Protein AF-A0A7J8IVI9-F1 (afdb_monomer_lite)

Radius of gyration: 25.34 Å; chains: 1; bounding box: 44×63×70 Å

Organism: Rousettus aegyptiacus (NCBI:txid9407)

pLDDT: mean 76.12, std 21.34, range [30.05, 95.25]

Sequence (155 aa):
MYSNLDLQTQEAYEMAVRGSIRPMNQSPMLITGIRCLHFAPPEFLLEVQCMHETQKQLRRLVHEIGLELKSTAVCSQVRRTRDGCFTLDDALLRTQWDLHSIQNAIQAAAPRVAAELEKSLSPQLGTQQLPGPGQHWPRSALKGQAAGGAVGGSR

InterPro domains:
  IPR020103 Pseudouridine synthase, catalytic domain superfamily [SSF55120] (1-107)
  IPR039048 Mitochondrial pseudouridylate synthase Trub2 [PTHR13195] (1-139)

Foldseek 3Di:
DQQPDDCPDPVVVVCVVLVNRDRDDPDDKDWPDKDWPDDDPPDTDIDTDIDPDDPVVVQVVQQVVQVVVVHGGGDPDDDDQDDQLDGPVLDDDPVQPDPVSVVVSCVVCVVVVVVSVCVSPPRNPPPPPDPDDDDDDPPPPPDDDDDDDDDDDDD

Secondary structure (DSSP, 8-state):
--SSS-TTSHHHHHHHHTT-----TTPPPEEEEEEEEEEETTEEEEEEEEES--HHHHHHHHHHHHHHTTS----------EETTEEGGGPPPGGG-SHHHHHHHHHHHHHHHHHHHHHHHS-------PPPTT----TTSS-------------

Structure (mmCIF, N/CA/C/O backbone):
data_AF-A0A7J8IVI9-F1
#
_entry.id   AF-A0A7J8IVI9-F1
#
loop_
_atom_site.group_PDB
_atom_site.id
_atom_site.type_symbol
_atom_site.label_atom_id
_atom_site.label_alt_id
_atom_site.label_comp_id
_atom_site.label_asym_id
_atom_site.label_entity_id
_atom_site.label_seq_id
_atom_site.pdbx_PDB_ins_code
_atom_site.Cartn_x
_atom_site.Cartn_y
_atom_site.Cartn_z
_atom_site.occupancy
_atom_site.B_iso_or_equiv
_atom_site.auth_seq_id
_atom_site.auth_comp_id
_atom_site.auth_asym_id
_atom_site.auth_atom_id
_atom_site.pdbx_PDB_model_num
ATOM 1 N N . MET A 1 1 ? 3.766 22.469 2.638 1.00 55.72 1 MET A N 1
ATOM 2 C CA . MET A 1 1 ? 5.203 22.241 2.912 1.00 55.72 1 MET A CA 1
ATOM 3 C C . MET A 1 1 ? 5.760 20.956 2.273 1.00 55.72 1 MET A C 1
ATOM 5 O O . MET A 1 1 ? 6.841 20.544 2.651 1.00 55.72 1 MET A O 1
ATOM 9 N N . TYR A 1 2 ? 5.077 20.329 1.300 1.00 55.50 2 TYR A N 1
ATOM 10 C CA . TYR A 1 2 ? 5.508 19.045 0.706 1.00 55.50 2 TYR A CA 1
ATOM 11 C C . TYR A 1 2 ? 5.742 19.106 -0.812 1.00 55.50 2 TYR A C 1
ATOM 13 O O . TYR A 1 2 ? 5.945 18.084 -1.451 1.00 55.50 2 TYR A O 1
ATOM 21 N N . SER A 1 3 ? 5.685 20.295 -1.409 1.00 52.44 3 SER A N 1
ATOM 22 C CA . SER A 1 3 ? 5.839 20.508 -2.852 1.00 52.44 3 SER A CA 1
ATOM 23 C C . SER A 1 3 ? 7.205 21.087 -3.238 1.00 52.44 3 SER A C 1
ATOM 25 O O . SER A 1 3 ? 7.377 21.424 -4.395 1.00 52.44 3 SER A O 1
ATOM 27 N N . ASN A 1 4 ? 8.169 21.224 -2.310 1.00 61.00 4 ASN A N 1
ATOM 28 C CA . ASN A 1 4 ? 9.449 21.934 -2.532 1.00 61.00 4 ASN A CA 1
ATOM 29 C C . ASN A 1 4 ? 9.288 23.311 -3.209 1.00 61.00 4 ASN A C 1
ATOM 31 O O . ASN A 1 4 ? 10.178 23.774 -3.914 1.00 61.00 4 ASN A O 1
ATOM 35 N N . LEU A 1 5 ? 8.141 23.957 -3.000 1.00 65.75 5 LEU A N 1
ATOM 36 C CA . LEU A 1 5 ? 7.791 25.240 -3.589 1.00 65.75 5 LEU A CA 1
ATOM 37 C C . LEU A 1 5 ? 7.383 26.199 -2.484 1.00 65.75 5 LEU A C 1
ATOM 39 O O . LEU A 1 5 ? 6.584 25.844 -1.609 1.00 65.75 5 LEU A O 1
ATOM 43 N N . ASP A 1 6 ? 7.919 27.413 -2.550 1.00 73.06 6 ASP A N 1
ATOM 44 C CA . ASP A 1 6 ? 7.435 28.513 -1.735 1.00 73.06 6 ASP A CA 1
ATOM 45 C C . ASP A 1 6 ? 6.104 29.013 -2.307 1.00 73.06 6 ASP A C 1
ATOM 47 O O . ASP A 1 6 ? 6.043 29.638 -3.366 1.00 73.06 6 ASP A O 1
ATOM 51 N N . LEU A 1 7 ? 5.023 28.705 -1.589 1.00 74.19 7 LEU A N 1
ATOM 52 C CA . LEU A 1 7 ? 3.648 29.022 -1.977 1.00 74.19 7 LEU A CA 1
ATOM 53 C C . LEU A 1 7 ? 3.372 30.532 -2.036 1.00 74.19 7 LEU A C 1
ATOM 55 O O . LEU A 1 7 ? 2.332 30.921 -2.559 1.00 74.19 7 LEU A O 1
ATOM 59 N N . GLN A 1 8 ? 4.262 31.370 -1.494 1.00 77.38 8 GLN A N 1
ATOM 60 C CA . GLN A 1 8 ? 4.137 32.830 -1.542 1.00 77.38 8 GLN A CA 1
ATOM 61 C C . GLN A 1 8 ? 4.693 33.444 -2.833 1.00 77.38 8 GLN A C 1
ATOM 63 O O . GLN A 1 8 ? 4.543 34.643 -3.062 1.00 77.38 8 GLN A O 1
ATOM 68 N N . THR A 1 9 ? 5.339 32.647 -3.684 1.00 83.88 9 THR A N 1
ATOM 69 C CA . THR A 1 9 ? 5.929 33.137 -4.931 1.00 83.88 9 THR A CA 1
ATOM 70 C C . THR A 1 9 ? 4.909 33.181 -6.068 1.00 83.88 9 THR A C 1
ATOM 72 O O . THR A 1 9 ? 3.986 32.367 -6.148 1.00 83.88 9 THR A O 1
ATOM 75 N N . GLN A 1 10 ? 5.118 34.115 -6.999 1.00 79.00 10 GLN A N 1
ATOM 76 C CA . GLN A 1 10 ? 4.330 34.216 -8.230 1.00 79.00 10 GLN A CA 1
ATOM 77 C C . GLN A 1 10 ? 4.392 32.918 -9.055 1.00 79.00 10 GLN A C 1
ATOM 79 O O . GLN A 1 10 ? 3.391 32.496 -9.628 1.00 79.00 10 GLN A O 1
ATOM 84 N N . GLU A 1 11 ? 5.540 32.237 -9.0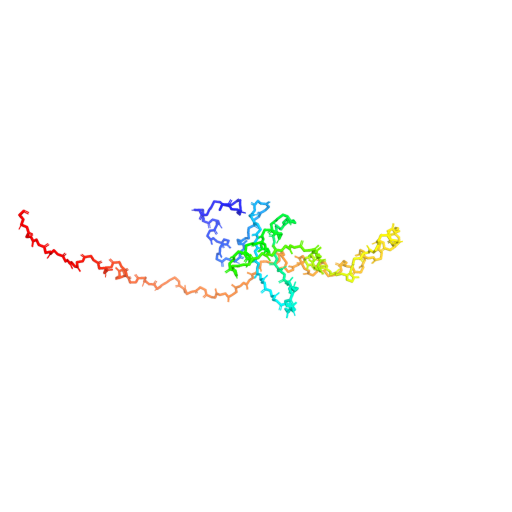55 1.00 79.25 11 GLU A N 1
ATOM 85 C CA . GLU A 1 11 ? 5.724 30.951 -9.734 1.00 79.25 11 GLU A CA 1
ATOM 86 C C . GLU A 1 11 ? 4.796 29.869 -9.166 1.00 79.25 11 GLU A C 1
ATOM 88 O O . GLU A 1 11 ? 4.160 29.129 -9.921 1.00 79.25 11 GLU A O 1
ATOM 93 N N . ALA A 1 12 ? 4.656 29.799 -7.837 1.00 77.69 12 ALA A N 1
ATOM 94 C CA . ALA A 1 12 ? 3.724 28.878 -7.200 1.00 77.69 12 ALA A CA 1
ATOM 95 C C . ALA A 1 12 ? 2.271 29.188 -7.575 1.00 77.69 12 ALA A C 1
ATOM 97 O O . ALA A 1 12 ? 1.512 28.265 -7.866 1.00 77.69 12 ALA A O 1
ATOM 98 N N . TYR A 1 13 ? 1.887 30.464 -7.639 1.00 80.00 13 TYR A N 1
ATOM 99 C CA . TYR A 1 13 ? 0.552 30.851 -8.093 1.00 80.00 13 TYR A CA 1
ATOM 100 C C . TYR A 1 13 ? 0.286 30.402 -9.538 1.00 80.00 13 TYR A C 1
ATOM 102 O O . TYR A 1 13 ? -0.729 29.760 -9.812 1.00 80.00 13 TYR A O 1
ATOM 110 N N . GLU A 1 14 ? 1.217 30.655 -10.458 1.00 81.81 14 GLU A N 1
ATOM 111 C CA . GLU A 1 14 ? 1.072 30.248 -11.860 1.00 81.81 14 GLU A CA 1
ATOM 112 C C . GLU A 1 14 ? 0.988 28.727 -12.023 1.00 81.81 14 GLU A C 1
ATOM 114 O O . GLU A 1 14 ? 0.178 28.224 -12.806 1.00 81.81 14 GLU A O 1
ATOM 119 N N . MET A 1 15 ? 1.773 27.973 -11.253 1.00 76.31 15 MET A N 1
ATOM 120 C CA . MET A 1 15 ? 1.683 26.514 -11.235 1.00 76.31 15 MET A CA 1
ATOM 121 C C . MET A 1 15 ? 0.377 26.007 -10.624 1.00 76.31 15 MET A C 1
ATOM 123 O O . MET A 1 15 ? -0.144 24.992 -11.089 1.00 76.31 15 MET A O 1
ATOM 127 N N . ALA A 1 16 ? -0.170 26.690 -9.614 1.00 78.44 16 ALA A N 1
ATOM 128 C CA . ALA A 1 16 ? -1.463 26.350 -9.023 1.00 78.44 16 ALA A CA 1
ATOM 129 C C . ALA A 1 16 ? -2.588 26.510 -10.048 1.00 78.44 16 ALA A C 1
ATOM 131 O O . ALA A 1 16 ? -3.396 25.600 -10.225 1.00 78.44 16 ALA A O 1
ATOM 132 N N . VAL A 1 17 ? -2.599 27.642 -10.760 1.00 79.50 17 VAL A N 1
ATOM 133 C CA . VAL A 1 17 ? -3.593 27.955 -11.797 1.00 79.50 17 VAL A CA 1
ATOM 134 C C . VAL A 1 17 ? -3.529 26.946 -12.944 1.00 79.50 17 VAL A C 1
ATOM 136 O O . VAL A 1 17 ? -4.565 26.531 -13.455 1.00 79.50 17 VAL A O 1
ATOM 139 N N . ARG A 1 18 ? -2.326 26.491 -13.315 1.00 77.69 18 ARG A N 1
ATOM 140 C CA . ARG A 1 18 ? -2.123 25.449 -14.338 1.00 77.69 18 ARG A CA 1
ATOM 141 C C . ARG A 1 18 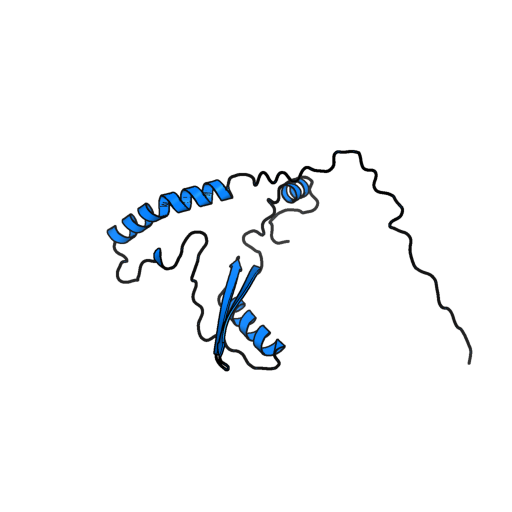? -2.421 24.024 -13.842 1.00 77.69 18 ARG A C 1
ATOM 143 O O . ARG A 1 18 ? -2.353 23.088 -14.629 1.00 77.69 18 ARG A O 1
ATOM 150 N N . GLY A 1 19 ? -2.732 23.835 -12.556 1.00 69.12 19 GLY A N 1
ATOM 151 C CA . GLY A 1 19 ? -2.978 22.514 -11.965 1.00 69.12 19 GLY A CA 1
ATOM 152 C C . GLY A 1 19 ? -1.721 21.647 -11.806 1.00 69.12 19 GLY A C 1
ATOM 153 O O . GLY A 1 19 ? -1.825 20.435 -11.621 1.00 69.12 19 GLY A O 1
ATOM 154 N N . SER A 1 20 ? -0.532 22.250 -11.869 1.00 67.19 20 SER A N 1
ATOM 155 C CA . SER A 1 20 ? 0.759 21.548 -11.855 1.00 67.19 20 SER A CA 1
ATOM 156 C C . SER A 1 20 ? 1.353 21.365 -10.456 1.00 67.19 20 SER A C 1
ATOM 158 O O . SER A 1 20 ? 2.387 20.712 -10.318 1.00 67.19 20 SER A O 1
ATOM 160 N N . ILE A 1 21 ? 0.730 21.906 -9.403 1.00 71.56 21 ILE A N 1
ATOM 161 C CA . ILE A 1 21 ? 1.200 21.685 -8.029 1.00 71.56 21 ILE A CA 1
ATOM 162 C C . ILE A 1 21 ? 0.880 20.251 -7.621 1.00 71.56 21 ILE A C 1
ATOM 164 O O . ILE A 1 21 ? -0.254 19.920 -7.271 1.00 71.56 21 ILE A O 1
ATOM 168 N N . ARG A 1 22 ? 1.908 19.402 -7.622 1.00 68.06 22 ARG A N 1
ATOM 169 C CA . ARG A 1 22 ? 1.848 18.065 -7.038 1.00 68.06 22 ARG A CA 1
ATOM 170 C C . ARG A 1 22 ? 2.730 17.990 -5.790 1.00 68.06 22 ARG A C 1
ATOM 172 O O . ARG A 1 22 ? 3.803 18.592 -5.757 1.00 68.06 22 ARG A O 1
ATOM 179 N N . PRO A 1 23 ? 2.300 17.257 -4.755 1.00 67.50 23 PRO A N 1
ATOM 180 C CA . PRO A 1 23 ? 3.168 16.896 -3.642 1.00 67.50 23 PRO A CA 1
ATOM 181 C C . PRO A 1 23 ? 4.375 16.103 -4.168 1.00 67.50 23 PRO A C 1
ATOM 183 O O . PRO A 1 23 ? 4.202 15.129 -4.898 1.00 67.50 23 PRO A O 1
ATOM 186 N N . MET A 1 24 ? 5.584 16.546 -3.830 1.00 62.91 24 MET A N 1
ATOM 187 C CA . MET A 1 24 ? 6.853 15.920 -4.215 1.00 62.91 24 MET A CA 1
ATOM 188 C C . MET A 1 24 ? 7.402 15.074 -3.058 1.00 62.91 24 MET A C 1
ATOM 190 O O . MET A 1 24 ? 6.869 15.133 -1.953 1.00 62.91 24 MET A O 1
ATOM 194 N N . ASN A 1 25 ? 8.467 14.312 -3.347 1.00 58.25 25 ASN A N 1
ATOM 195 C CA . ASN A 1 25 ? 9.184 13.245 -2.610 1.00 58.25 25 ASN A CA 1
ATOM 196 C C . ASN A 1 25 ? 9.176 13.180 -1.059 1.00 58.25 25 ASN A C 1
ATOM 198 O O . ASN A 1 25 ? 9.647 12.189 -0.510 1.00 58.25 25 ASN A O 1
ATOM 202 N N . GLN A 1 26 ? 8.691 14.183 -0.331 1.00 63.28 26 GLN A N 1
ATOM 203 C CA . GLN A 1 26 ? 8.600 14.215 1.133 1.00 63.28 26 GLN A CA 1
ATOM 204 C C . GLN A 1 26 ? 7.158 14.277 1.667 1.00 63.28 26 GLN A C 1
ATOM 206 O O . GLN A 1 26 ? 6.964 14.458 2.869 1.00 63.28 26 GLN A O 1
ATOM 211 N N . SER A 1 27 ? 6.130 14.159 0.818 1.00 67.50 27 SER A N 1
ATOM 212 C CA . SER A 1 27 ? 4.745 14.189 1.298 1.00 67.50 27 SER A CA 1
ATOM 213 C C . SER A 1 27 ? 4.393 12.966 2.155 1.00 67.50 27 SER A C 1
ATOM 215 O O . SER A 1 27 ? 4.826 11.858 1.829 1.00 67.50 27 SER A O 1
ATOM 217 N N . PRO A 1 28 ? 3.573 13.126 3.214 1.00 78.12 28 PRO A N 1
ATOM 218 C CA . PRO A 1 28 ? 2.983 11.991 3.918 1.00 78.12 28 PRO A CA 1
ATOM 219 C C . PRO A 1 28 ? 2.130 11.162 2.951 1.00 78.12 28 PRO A C 1
ATOM 221 O O . PRO A 1 28 ? 1.764 11.651 1.884 1.00 78.12 28 PRO A O 1
ATOM 224 N N . MET A 1 29 ? 1.785 9.927 3.328 1.00 86.00 29 MET A N 1
ATOM 225 C CA . MET A 1 29 ? 0.920 9.082 2.500 1.00 86.00 29 MET A CA 1
ATOM 226 C C . MET A 1 29 ? -0.375 9.824 2.170 1.00 86.00 29 MET A C 1
ATOM 228 O O . MET A 1 29 ? -1.116 10.225 3.069 1.00 86.00 29 MET A O 1
ATOM 232 N N . LEU A 1 30 ? -0.645 9.974 0.878 1.00 87.50 30 LEU A N 1
ATOM 233 C CA . LEU A 1 30 ? -1.857 10.609 0.380 1.00 87.50 30 LEU A CA 1
ATOM 234 C C . LEU A 1 30 ? -2.781 9.533 -0.140 1.00 87.50 30 LEU A C 1
ATOM 236 O O . LEU A 1 30 ? -2.419 8.804 -1.057 1.0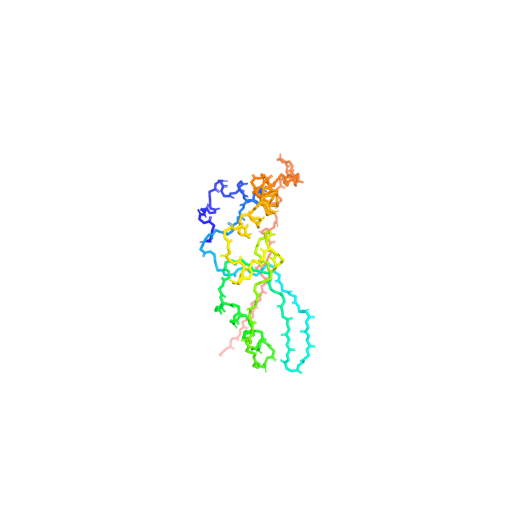0 87.50 30 LEU A O 1
ATOM 240 N N . ILE A 1 31 ? -3.969 9.442 0.438 1.00 90.19 31 ILE A N 1
ATOM 241 C CA . ILE A 1 31 ? -5.002 8.530 -0.031 1.00 90.19 31 ILE A CA 1
ATOM 242 C C . ILE A 1 31 ? -5.876 9.298 -1.020 1.00 90.19 31 ILE A C 1
ATOM 244 O O . ILE A 1 31 ? -6.548 10.254 -0.643 1.00 90.19 31 ILE A O 1
ATOM 248 N N . THR A 1 32 ? -5.847 8.894 -2.286 1.00 89.19 32 THR A N 1
ATOM 249 C CA . THR A 1 32 ? -6.664 9.494 -3.349 1.00 89.19 32 THR A CA 1
ATOM 250 C C . THR A 1 32 ? -8.043 8.850 -3.441 1.00 89.19 32 THR A C 1
ATOM 252 O O . THR A 1 32 ? -8.976 9.470 -3.940 1.00 89.19 32 THR A O 1
ATOM 255 N N . GLY A 1 33 ? -8.193 7.618 -2.949 1.00 91.12 33 GLY A N 1
ATOM 256 C CA . GLY A 1 33 ? -9.474 6.923 -2.905 1.00 91.12 33 GLY A CA 1
ATOM 257 C C . GLY A 1 33 ? -9.419 5.653 -2.061 1.00 91.12 33 GLY A C 1
ATOM 258 O O . GLY A 1 33 ? -8.379 5.004 -1.963 1.00 91.12 33 GLY A O 1
ATOM 259 N N . ILE A 1 34 ? -10.551 5.294 -1.458 1.00 94.00 34 ILE A N 1
ATOM 260 C CA . ILE A 1 34 ? -10.744 4.039 -0.721 1.00 94.00 34 ILE A CA 1
ATOM 261 C C . ILE A 1 34 ? -12.060 3.425 -1.179 1.00 94.00 34 ILE A C 1
ATOM 263 O O . ILE A 1 34 ? -13.074 4.119 -1.262 1.00 94.00 34 ILE A O 1
ATOM 267 N N . ARG A 1 35 ? -12.056 2.118 -1.433 1.00 95.00 35 ARG A N 1
ATOM 268 C CA . ARG A 1 35 ? -13.249 1.349 -1.777 1.00 95.00 35 ARG A CA 1
ATOM 269 C C . ARG A 1 35 ? -13.276 0.040 -0.999 1.00 95.00 35 ARG A C 1
ATOM 271 O O . ARG A 1 35 ? -12.282 -0.676 -0.952 1.00 95.00 35 ARG A O 1
ATOM 278 N N . CYS A 1 36 ? -14.423 -0.291 -0.414 1.00 93.69 36 CYS A N 1
ATOM 279 C CA . CYS A 1 36 ? -14.647 -1.614 0.160 1.00 93.69 36 CYS A CA 1
ATOM 280 C C . CYS A 1 36 ? -15.060 -2.575 -0.958 1.00 93.69 36 CYS A C 1
ATOM 282 O O . CYS A 1 36 ? -16.055 -2.334 -1.640 1.00 93.69 36 CYS A O 1
ATOM 284 N N . LEU A 1 37 ? -14.267 -3.623 -1.183 1.00 94.38 37 LEU A N 1
ATOM 285 C CA . LEU A 1 37 ? -14.545 -4.635 -2.206 1.00 94.38 37 LEU A CA 1
ATOM 286 C C . LEU A 1 37 ? -15.392 -5.771 -1.653 1.00 94.38 37 LEU A C 1
ATOM 288 O O . LEU A 1 37 ? -16.271 -6.286 -2.339 1.00 94.38 37 LEU A O 1
ATOM 292 N N . HIS A 1 38 ? -15.102 -6.172 -0.421 1.00 95.00 38 HIS A N 1
ATOM 293 C CA . HIS A 1 38 ? -15.766 -7.282 0.231 1.00 95.00 38 HIS A CA 1
ATOM 294 C C . HIS A 1 38 ? -15.876 -7.014 1.725 1.00 95.00 38 HIS A C 1
ATOM 296 O O . HIS A 1 38 ? -14.937 -6.505 2.339 1.00 95.00 38 HIS A O 1
ATOM 302 N N . PHE A 1 39 ? -17.016 -7.375 2.302 1.00 93.81 39 PHE A N 1
ATOM 303 C CA . PHE A 1 39 ? -17.288 -7.230 3.722 1.00 93.81 39 PHE A CA 1
ATOM 304 C C . PHE A 1 39 ? -18.087 -8.441 4.198 1.00 93.81 39 PHE A C 1
ATOM 306 O O . PHE A 1 39 ? -19.273 -8.567 3.897 1.00 93.81 39 PHE A O 1
ATOM 313 N N . ALA A 1 40 ? -17.417 -9.332 4.918 1.00 92.94 40 ALA A N 1
ATOM 314 C CA . ALA A 1 40 ? -17.987 -10.523 5.526 1.00 92.94 40 ALA A CA 1
ATOM 315 C C . ALA A 1 40 ? -17.370 -10.674 6.923 1.00 92.94 40 ALA A C 1
ATOM 317 O O . ALA A 1 40 ? -16.344 -11.338 7.068 1.00 92.94 40 ALA A O 1
ATOM 318 N N . PRO A 1 41 ? -17.948 -10.022 7.951 1.00 86.94 41 PRO A N 1
ATOM 319 C CA . PRO A 1 41 ? -17.381 -10.005 9.295 1.00 86.94 41 PRO A CA 1
ATOM 320 C C . PRO A 1 41 ? -16.979 -11.413 9.774 1.00 86.94 41 PRO A C 1
ATOM 322 O O . PRO A 1 41 ? -17.787 -12.335 9.648 1.00 86.94 41 PRO A O 1
ATOM 325 N N . PRO A 1 42 ? -15.765 -11.600 10.329 1.00 88.00 42 PRO A N 1
ATOM 326 C CA . PRO A 1 42 ? -14.792 -10.574 10.729 1.00 88.00 42 PRO A CA 1
ATOM 327 C C . PRO A 1 42 ? -13.859 -10.078 9.606 1.00 88.00 42 PRO A C 1
ATOM 329 O O . PRO A 1 42 ? -13.009 -9.226 9.858 1.00 88.00 42 PRO A O 1
ATOM 332 N N . GLU A 1 43 ? -13.989 -10.587 8.383 1.00 92.56 43 GLU A N 1
ATOM 333 C CA . GLU A 1 43 ? -13.091 -10.290 7.269 1.00 92.56 43 GLU A CA 1
ATOM 334 C C . GLU A 1 43 ? -13.627 -9.178 6.360 1.00 92.56 43 GLU A C 1
ATOM 336 O O . GLU A 1 43 ? -14.821 -9.059 6.075 1.00 92.56 43 GLU A O 1
ATOM 341 N N . PHE A 1 44 ? -12.722 -8.339 5.866 1.00 94.06 44 PHE A N 1
ATOM 342 C CA . PHE A 1 44 ? -13.051 -7.325 4.876 1.00 94.06 44 PHE A CA 1
ATOM 343 C C . PHE A 1 44 ? -11.846 -7.026 3.989 1.00 94.06 44 PHE A C 1
ATOM 345 O O . PHE A 1 44 ? -10.694 -7.196 4.388 1.00 94.06 44 PHE A O 1
ATOM 352 N N . LEU A 1 45 ? -12.123 -6.567 2.772 1.00 95.19 45 LEU A N 1
ATOM 353 C CA . LEU A 1 45 ? -11.120 -6.271 1.759 1.00 95.19 45 LEU A CA 1
ATOM 354 C C . LEU A 1 45 ? -11.305 -4.833 1.277 1.00 95.19 45 LEU A C 1
ATOM 356 O O . LEU A 1 45 ? -12.359 -4.473 0.747 1.00 95.19 45 LEU A O 1
ATOM 360 N N . LEU A 1 46 ? -10.261 -4.021 1.444 1.00 94.62 46 LEU A N 1
ATOM 361 C CA . LEU A 1 46 ? -10.213 -2.643 0.967 1.00 94.62 46 LEU A CA 1
ATOM 362 C C . LEU A 1 46 ? -9.267 -2.508 -0.224 1.00 94.62 46 LEU A C 1
ATOM 364 O O . LEU A 1 46 ? -8.125 -2.963 -0.188 1.00 94.62 46 LEU A O 1
ATOM 368 N N . GLU A 1 47 ? -9.730 -1.809 -1.249 1.00 94.81 47 GLU A N 1
ATOM 369 C CA . GLU A 1 47 ? -8.890 -1.242 -2.292 1.00 94.81 47 GLU A CA 1
ATOM 370 C C . GLU A 1 47 ? -8.553 0.197 -1.906 1.00 94.81 47 GLU A C 1
ATOM 372 O O . GLU A 1 47 ? -9.442 1.031 -1.727 1.00 94.81 47 GLU A O 1
ATOM 377 N N . VAL A 1 48 ? -7.262 0.486 -1.759 1.00 93.69 48 VAL A N 1
ATOM 378 C CA . VAL A 1 48 ? -6.768 1.808 -1.367 1.00 93.69 48 VAL A CA 1
ATOM 379 C C . VAL A 1 48 ? -5.874 2.339 -2.475 1.00 93.69 48 VAL A C 1
ATOM 381 O O . VAL A 1 48 ? -4.850 1.742 -2.801 1.00 93.69 48 VAL A O 1
ATOM 384 N N . GLN A 1 49 ? -6.258 3.478 -3.039 1.00 92.94 49 GLN A N 1
ATOM 385 C CA . GLN A 1 49 ? -5.431 4.239 -3.962 1.00 92.94 49 GLN A CA 1
ATOM 386 C C . GLN A 1 49 ? -4.665 5.277 -3.155 1.00 92.94 49 GLN A C 1
ATOM 388 O O . GLN A 1 49 ? -5.261 6.129 -2.490 1.00 92.94 49 GLN A O 1
ATOM 393 N N . CYS A 1 50 ? -3.343 5.174 -3.171 1.00 90.31 50 CYS A N 1
ATOM 394 C CA . CYS A 1 50 ? -2.485 6.054 -2.400 1.00 90.31 50 CYS A CA 1
ATOM 395 C C . CYS A 1 50 ? -1.172 6.361 -3.121 1.00 90.31 50 CYS A C 1
ATOM 397 O O . CYS A 1 50 ? -0.785 5.670 -4.061 1.00 90.31 50 CYS A O 1
ATOM 399 N N . MET A 1 51 ? -0.531 7.444 -2.689 1.00 87.06 51 MET A N 1
ATOM 400 C CA . MET A 1 51 ? 0.788 7.885 -3.131 1.00 87.06 51 MET A CA 1
ATOM 401 C C . MET A 1 51 ? 1.708 8.041 -1.922 1.00 87.06 51 MET A C 1
ATOM 403 O O . MET A 1 51 ? 1.245 8.435 -0.847 1.00 87.06 51 MET A O 1
ATOM 407 N N . HIS A 1 52 ? 3.010 7.813 -2.124 1.00 82.00 52 HIS A N 1
ATOM 408 C CA . HIS A 1 52 ? 4.033 7.882 -1.072 1.00 82.00 52 HIS A CA 1
ATOM 409 C C . HIS A 1 52 ? 3.692 6.979 0.125 1.00 82.00 52 HIS A C 1
ATOM 411 O O . HIS A 1 52 ? 3.844 7.354 1.289 1.00 82.00 52 HIS A O 1
ATOM 417 N N . GLU A 1 53 ? 3.161 5.793 -0.166 1.00 82.12 53 GLU A N 1
ATOM 418 C CA . GLU A 1 53 ? 2.707 4.841 0.830 1.00 82.12 53 GLU A CA 1
ATOM 419 C C . GLU A 1 53 ? 3.857 4.061 1.473 1.00 82.12 53 GLU A C 1
ATOM 421 O O . GLU A 1 53 ? 4.868 3.733 0.855 1.00 82.12 53 GLU A O 1
ATOM 426 N N . THR A 1 54 ? 3.663 3.684 2.736 1.00 85.06 54 THR A N 1
ATOM 427 C CA . THR A 1 54 ? 4.494 2.687 3.414 1.00 85.06 54 THR A CA 1
ATOM 428 C C . THR A 1 54 ? 3.615 1.587 3.993 1.00 85.06 54 THR A C 1
ATOM 430 O O . THR A 1 54 ? 2.485 1.826 4.430 1.00 85.06 54 THR A O 1
ATOM 433 N N . GLN A 1 55 ? 4.155 0.369 4.101 1.00 85.06 55 GLN A N 1
ATOM 434 C CA . GLN A 1 55 ? 3.433 -0.746 4.727 1.00 85.06 55 GLN A CA 1
ATOM 435 C C . GLN A 1 55 ? 2.996 -0.440 6.170 1.00 85.06 55 GLN A C 1
ATOM 437 O O . GLN A 1 55 ? 2.022 -1.010 6.654 1.00 85.06 55 GLN A O 1
ATOM 442 N N . LYS A 1 56 ? 3.720 0.430 6.888 1.00 88.75 56 LYS A N 1
ATOM 443 C CA . LYS A 1 56 ? 3.348 0.852 8.246 1.00 88.75 56 LYS A CA 1
ATOM 444 C C . LYS A 1 56 ? 2.118 1.765 8.230 1.00 88.75 56 LYS A C 1
ATOM 446 O O . LYS A 1 56 ? 1.247 1.606 9.077 1.00 88.75 56 LYS A O 1
ATOM 451 N N . GLN A 1 57 ? 2.026 2.686 7.271 1.00 89.75 57 GLN A N 1
ATOM 452 C CA . GLN A 1 57 ? 0.889 3.604 7.151 1.00 89.75 57 GLN A CA 1
ATOM 453 C C . GLN A 1 57 ? -0.390 2.893 6.700 1.00 89.75 57 GLN A C 1
ATOM 455 O O . GLN A 1 57 ? -1.448 3.174 7.252 1.00 89.75 57 GLN A O 1
ATOM 460 N N . LEU A 1 58 ? -0.298 1.921 5.787 1.00 91.38 58 LEU A N 1
ATOM 461 C CA . LEU A 1 58 ? -1.454 1.101 5.399 1.00 91.38 58 LEU A CA 1
ATOM 462 C C . LEU A 1 58 ? -1.976 0.258 6.570 1.00 91.38 58 LEU A C 1
ATOM 464 O O . LEU A 1 58 ? -3.179 0.191 6.807 1.00 91.38 58 LEU A O 1
ATOM 468 N N . ARG A 1 59 ? -1.072 -0.327 7.365 1.00 91.56 59 ARG A N 1
ATOM 469 C CA . ARG A 1 59 ? -1.448 -1.036 8.598 1.00 91.56 59 ARG A CA 1
ATOM 470 C C . ARG A 1 59 ? -2.099 -0.108 9.619 1.00 91.56 59 ARG A C 1
ATOM 472 O O . ARG A 1 59 ? -3.080 -0.495 10.246 1.00 91.56 59 ARG A O 1
ATOM 479 N N . ARG A 1 60 ? -1.579 1.115 9.757 1.00 92.25 60 ARG A N 1
ATOM 480 C CA . ARG A 1 60 ? -2.182 2.138 10.611 1.00 92.25 60 ARG A CA 1
ATOM 481 C C . ARG A 1 60 ? -3.585 2.498 10.130 1.00 92.25 60 ARG A C 1
ATOM 483 O O . ARG A 1 60 ? -4.481 2.500 10.950 1.00 92.25 60 ARG A O 1
ATOM 490 N N . LEU A 1 61 ? -3.795 2.717 8.832 1.00 92.75 61 LEU A N 1
ATOM 491 C CA . LEU A 1 61 ? -5.121 3.012 8.278 1.00 92.75 61 LEU A CA 1
ATOM 492 C C . LEU A 1 61 ? -6.160 1.963 8.700 1.00 92.75 61 LEU A C 1
ATOM 494 O O . LEU A 1 61 ? -7.223 2.320 9.191 1.00 92.75 61 LEU A O 1
ATOM 498 N N . VAL A 1 62 ? -5.833 0.675 8.565 1.00 93.38 62 VAL A N 1
ATOM 499 C CA . VAL A 1 62 ? -6.722 -0.420 8.992 1.00 93.38 62 VAL A CA 1
ATOM 500 C C . VAL A 1 62 ? -6.998 -0.367 10.495 1.00 93.38 62 VAL A C 1
ATOM 502 O O . VAL A 1 62 ? -8.136 -0.557 10.916 1.00 93.38 62 VAL A O 1
ATOM 505 N N . HIS A 1 63 ? -5.974 -0.088 11.301 1.00 94.00 63 HIS A N 1
ATOM 506 C CA . HIS A 1 63 ? -6.126 0.041 12.746 1.00 94.00 63 HIS A CA 1
ATOM 507 C C . HIS A 1 63 ? -7.053 1.203 13.134 1.00 94.00 63 HIS A C 1
ATOM 509 O O . HIS A 1 63 ? -7.965 0.998 13.929 1.00 94.00 63 HIS A O 1
ATOM 515 N N . GLU A 1 64 ? -6.865 2.384 12.537 1.00 94.19 64 GLU A N 1
ATOM 516 C CA . GLU A 1 64 ? -7.710 3.565 12.776 1.00 94.19 64 GLU A CA 1
ATOM 517 C C . GLU A 1 64 ? -9.168 3.284 12.369 1.00 94.19 64 GLU A C 1
ATOM 519 O O . GLU A 1 64 ? -10.079 3.621 13.112 1.00 94.19 64 GLU A O 1
ATOM 524 N N . ILE A 1 65 ? -9.409 2.573 11.256 1.00 93.19 65 ILE A N 1
ATOM 525 C CA . ILE A 1 65 ? -10.767 2.136 10.868 1.00 93.19 65 ILE A CA 1
ATOM 526 C C . ILE A 1 65 ? -11.394 1.248 11.953 1.00 93.19 65 ILE A C 1
ATOM 528 O O . ILE A 1 65 ? -12.571 1.400 12.272 1.00 93.19 65 ILE A O 1
ATOM 532 N N . GLY A 1 66 ? -10.620 0.325 12.530 1.00 93.50 66 GLY A N 1
ATOM 533 C CA . GLY A 1 66 ? -11.083 -0.507 13.640 1.00 93.50 66 GLY A CA 1
ATOM 534 C C . GLY A 1 66 ? -11.490 0.326 14.854 1.00 93.50 66 GLY A C 1
ATOM 535 O O . GLY A 1 66 ? -12.592 0.137 15.371 1.00 93.50 66 GLY A O 1
ATOM 536 N N . LEU A 1 67 ? -10.638 1.276 15.258 1.00 94.94 67 LEU A N 1
ATOM 537 C CA . LEU A 1 67 ? -10.904 2.183 16.380 1.00 94.94 67 LEU A CA 1
ATOM 538 C C . LEU A 1 67 ? -12.181 3.001 16.160 1.00 94.94 67 LEU A C 1
ATOM 540 O O . LEU A 1 67 ? -13.029 3.059 17.052 1.00 94.94 67 LEU A O 1
ATOM 544 N N . GLU A 1 68 ? -12.366 3.539 14.957 1.00 95.19 68 GLU A N 1
ATOM 545 C CA . GLU A 1 68 ? -13.522 4.377 14.624 1.00 95.19 68 GLU A CA 1
ATOM 546 C C . GLU A 1 68 ? -14.839 3.602 14.609 1.00 95.19 68 GLU A C 1
ATOM 548 O O . GLU A 1 68 ? -15.900 4.139 14.931 1.00 95.19 68 GLU A O 1
ATOM 553 N N . LEU A 1 69 ? -14.768 2.300 14.334 1.00 92.62 69 LEU A N 1
ATOM 554 C CA . LEU A 1 69 ? -15.893 1.375 14.444 1.00 92.62 69 LEU A CA 1
ATOM 555 C C . LEU A 1 69 ? -16.060 0.787 15.856 1.00 92.62 69 LEU A C 1
ATOM 557 O O . LEU A 1 69 ? -16.896 -0.096 16.047 1.00 92.62 69 LEU A O 1
ATOM 561 N N . LYS A 1 70 ? -15.298 1.268 16.850 1.00 95.06 70 LYS A N 1
ATOM 562 C CA . LYS A 1 70 ? -15.270 0.750 18.232 1.00 95.06 70 LYS A CA 1
ATOM 563 C C . LYS A 1 70 ? -14.961 -0.749 18.296 1.00 95.06 70 LYS A C 1
ATOM 565 O O . LYS A 1 70 ? -15.505 -1.476 19.126 1.00 95.06 70 LYS A O 1
ATOM 570 N N . SER A 1 71 ? -14.094 -1.208 17.403 1.00 92.75 71 SER A N 1
ATOM 571 C CA . SER A 1 71 ? -13.681 -2.600 17.263 1.00 92.75 71 SER A CA 1
ATOM 572 C C . SER A 1 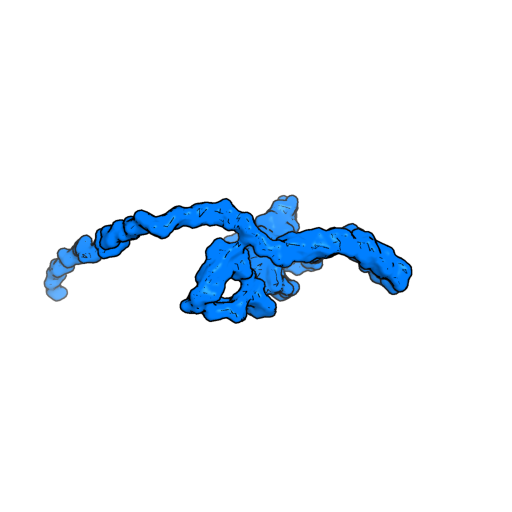71 ? -12.153 -2.706 17.206 1.00 92.75 71 SER A C 1
ATOM 574 O O . SER A 1 71 ? -11.425 -1.720 17.323 1.00 92.75 71 SER A O 1
ATOM 576 N N . THR A 1 72 ? -11.645 -3.921 17.029 1.00 91.69 72 THR A N 1
ATOM 577 C CA . THR A 1 72 ? -10.237 -4.174 16.732 1.00 91.69 72 THR A CA 1
ATOM 578 C C . THR A 1 72 ? -10.109 -4.665 15.297 1.00 91.69 72 THR A C 1
ATOM 580 O O . THR A 1 72 ? -10.797 -5.585 14.863 1.00 91.69 72 THR A O 1
ATOM 583 N N . ALA A 1 73 ? -9.220 -4.032 14.536 1.00 93.69 73 ALA A N 1
ATOM 584 C CA . ALA A 1 73 ? -8.897 -4.446 13.179 1.00 93.69 73 ALA A CA 1
ATOM 585 C C . ALA A 1 73 ? -7.385 -4.614 13.047 1.00 93.69 73 ALA A C 1
ATOM 587 O O . ALA A 1 73 ? -6.601 -3.775 13.502 1.00 93.69 73 ALA A O 1
ATOM 588 N N . VAL A 1 74 ? -6.981 -5.715 12.420 1.00 92.94 74 VAL A N 1
ATOM 589 C CA . VAL A 1 74 ? -5.585 -6.034 12.131 1.00 92.94 74 VAL A CA 1
ATOM 590 C C . VAL A 1 74 ? -5.468 -6.305 10.642 1.00 92.94 74 VAL A C 1
ATOM 592 O O . VAL A 1 74 ? -6.275 -7.018 10.054 1.00 92.94 74 VAL A O 1
ATOM 595 N N . CYS A 1 75 ? -4.449 -5.723 10.022 1.00 92.81 75 CYS A N 1
ATOM 596 C CA . CYS A 1 75 ? -4.156 -5.968 8.621 1.00 92.81 75 CYS A CA 1
ATOM 597 C C . CYS A 1 75 ? -3.437 -7.318 8.478 1.00 92.81 75 CYS A C 1
ATOM 599 O O . CYS A 1 75 ? -2.301 -7.463 8.932 1.00 92.81 75 CYS A O 1
ATOM 601 N N . SER A 1 76 ? -4.109 -8.291 7.861 1.00 91.88 76 SER A N 1
ATOM 602 C CA . SER A 1 76 ? -3.586 -9.640 7.613 1.00 91.88 76 SER A CA 1
ATOM 603 C C . SER A 1 76 ? -2.679 -9.698 6.383 1.00 91.88 76 SER A C 1
ATOM 605 O O . SER A 1 76 ? -1.612 -10.307 6.420 1.00 91.88 76 SER A O 1
ATOM 607 N N . GLN A 1 77 ? -3.079 -9.034 5.297 1.00 91.69 77 GLN A N 1
ATOM 608 C CA . GLN A 1 77 ? -2.362 -9.041 4.030 1.00 91.69 77 GLN A CA 1
ATOM 609 C C . GLN A 1 77 ? -2.415 -7.666 3.365 1.00 91.69 77 GLN A C 1
ATOM 611 O O . GLN A 1 77 ? -3.444 -6.993 3.355 1.00 91.69 77 GLN A O 1
ATOM 616 N N . VAL A 1 78 ? -1.297 -7.274 2.754 1.00 92.12 78 VAL A N 1
ATOM 617 C CA . VAL A 1 78 ? -1.216 -6.121 1.855 1.00 92.12 78 VAL A CA 1
ATOM 618 C C . VAL A 1 78 ? -0.671 -6.611 0.526 1.00 92.12 78 VAL A C 1
ATOM 620 O O . VAL A 1 78 ? 0.382 -7.248 0.481 1.00 92.12 78 VAL A O 1
ATOM 623 N N . ARG A 1 79 ? -1.375 -6.305 -0.562 1.00 91.56 79 ARG A N 1
ATOM 624 C CA . ARG A 1 79 ? -0.937 -6.619 -1.920 1.00 91.56 79 ARG A CA 1
ATOM 625 C C . ARG A 1 79 ? -1.049 -5.374 -2.782 1.00 91.56 79 ARG A C 1
ATOM 627 O O . ARG A 1 79 ? -2.118 -4.784 -2.885 1.00 91.56 79 ARG A O 1
ATOM 634 N N . ARG A 1 80 ? 0.053 -5.007 -3.431 1.00 91.62 80 ARG A N 1
ATOM 635 C CA . ARG A 1 80 ? 0.064 -3.953 -4.445 1.00 91.62 80 ARG A CA 1
ATOM 636 C C . ARG A 1 80 ? -0.442 -4.550 -5.755 1.00 91.62 80 ARG A C 1
ATOM 638 O O . ARG A 1 80 ? 0.161 -5.489 -6.266 1.00 91.62 80 ARG A O 1
ATOM 645 N N . THR A 1 81 ? -1.578 -4.067 -6.247 1.00 91.94 81 THR A N 1
ATOM 646 C CA . THR A 1 81 ? -2.204 -4.557 -7.490 1.00 91.94 81 THR A CA 1
ATOM 647 C C . THR A 1 81 ? -1.869 -3.687 -8.700 1.00 91.94 81 THR A C 1
ATOM 649 O O . THR A 1 81 ? -1.956 -4.148 -9.837 1.00 91.94 81 THR A O 1
ATOM 652 N N . ARG A 1 82 ? -1.468 -2.435 -8.461 1.00 91.25 82 ARG A N 1
ATOM 653 C CA . ARG A 1 82 ? -1.131 -1.460 -9.493 1.00 91.25 82 ARG A CA 1
ATOM 654 C C . ARG A 1 82 ? -0.013 -0.544 -9.011 1.00 91.25 82 ARG A C 1
ATOM 656 O O . ARG A 1 82 ? -0.034 -0.101 -7.864 1.00 91.25 82 ARG A O 1
ATOM 663 N N . ASP A 1 83 ? 0.921 -0.244 -9.902 1.00 89.25 83 ASP A N 1
ATOM 664 C CA . ASP A 1 83 ? 1.948 0.777 -9.716 1.00 89.25 83 ASP A CA 1
ATOM 665 C C . ASP A 1 83 ? 1.994 1.668 -10.958 1.00 89.25 83 ASP A C 1
ATOM 667 O O . ASP A 1 83 ? 2.484 1.265 -12.011 1.00 89.25 83 ASP A O 1
ATOM 671 N N . GLY A 1 84 ? 1.407 2.861 -10.868 1.00 87.19 84 GLY A N 1
ATOM 672 C CA . GLY A 1 84 ? 1.287 3.760 -12.014 1.00 87.19 84 GLY A CA 1
ATOM 673 C C . GLY A 1 84 ? 0.586 3.088 -13.200 1.00 87.19 84 GLY A C 1
ATOM 674 O O . GLY A 1 84 ? -0.583 2.705 -13.114 1.00 87.19 84 GLY A O 1
ATOM 675 N N . CYS A 1 85 ? 1.294 2.954 -14.320 1.00 87.88 85 CYS A N 1
ATOM 676 C CA . CYS A 1 85 ? 0.781 2.283 -15.512 1.00 87.88 85 CYS A CA 1
ATOM 677 C C . CYS A 1 85 ? 0.904 0.752 -15.466 1.00 87.88 85 CYS A C 1
ATOM 679 O O . CYS A 1 85 ? 0.299 0.105 -16.314 1.00 87.88 85 CYS A O 1
ATOM 681 N N . PHE A 1 86 ? 1.615 0.174 -14.495 1.00 92.25 86 PHE A N 1
ATOM 682 C CA . PHE A 1 86 ? 1.845 -1.265 -14.376 1.00 92.25 86 PHE A CA 1
ATOM 683 C C . PHE A 1 86 ? 0.787 -1.947 -13.514 1.00 92.25 86 PHE A C 1
ATOM 685 O O . PHE A 1 86 ? 0.344 -1.418 -12.492 1.00 92.25 86 PHE A O 1
ATOM 692 N N . THR A 1 87 ? 0.405 -3.150 -13.921 1.00 92.75 87 THR A N 1
ATOM 693 C CA . THR A 1 87 ? -0.572 -4.003 -13.237 1.00 92.75 87 THR A CA 1
ATOM 694 C C . THR A 1 87 ? 0.049 -5.346 -12.867 1.00 92.75 87 THR A C 1
ATOM 696 O O . THR A 1 87 ? 1.207 -5.615 -13.180 1.00 92.75 87 THR A O 1
ATOM 699 N N . LEU A 1 88 ? -0.712 -6.203 -12.184 1.00 91.44 88 LEU A N 1
ATOM 700 C CA . LEU A 1 88 ? -0.259 -7.551 -11.832 1.00 91.44 88 LEU A CA 1
ATOM 701 C C . LEU A 1 88 ? 0.095 -8.412 -13.050 1.00 91.44 88 LEU A C 1
ATOM 703 O O . LEU A 1 88 ? 0.977 -9.253 -12.930 1.00 91.44 88 LEU A O 1
ATOM 707 N N . ASP A 1 89 ? -0.550 -8.187 -14.194 1.00 89.19 89 ASP A N 1
ATOM 708 C CA . ASP A 1 89 ? -0.289 -8.948 -15.422 1.00 89.19 89 ASP A CA 1
ATOM 709 C C . ASP A 1 89 ? 1.079 -8.608 -16.032 1.00 89.19 89 ASP A C 1
ATOM 711 O O . ASP A 1 89 ? 1.670 -9.417 -16.740 1.00 89.19 89 ASP A O 1
ATOM 715 N N . ASP A 1 90 ? 1.613 -7.429 -15.703 1.00 89.06 90 ASP A N 1
ATOM 716 C CA . ASP A 1 90 ? 2.942 -6.984 -16.123 1.00 89.06 90 ASP A CA 1
ATOM 717 C C . ASP A 1 90 ? 4.049 -7.487 -15.172 1.00 89.06 90 ASP A C 1
ATOM 719 O O . ASP A 1 90 ? 5.240 -7.303 -15.433 1.00 89.06 90 ASP A O 1
ATOM 723 N N . ALA A 1 91 ? 3.679 -8.090 -14.035 1.00 90.94 91 ALA A N 1
ATOM 724 C CA . ALA A 1 91 ? 4.621 -8.494 -13.001 1.00 90.94 91 ALA A CA 1
ATOM 725 C C . ALA A 1 91 ? 5.207 -9.886 -13.282 1.00 90.94 91 ALA A C 1
ATOM 727 O O . ALA A 1 91 ? 4.506 -10.896 -13.264 1.00 90.94 91 ALA A O 1
ATOM 728 N N . LEU A 1 92 ? 6.530 -9.953 -13.452 1.00 92.25 92 LEU A N 1
ATOM 729 C CA . LEU A 1 92 ? 7.245 -11.219 -13.610 1.00 92.25 92 LEU A CA 1
ATOM 730 C C . LEU A 1 92 ? 7.364 -11.968 -12.279 1.00 92.25 92 LEU A C 1
ATOM 732 O O . LEU A 1 92 ? 7.877 -11.447 -11.279 1.00 92.25 92 LEU A O 1
ATOM 736 N N . LEU A 1 93 ? 6.945 -13.234 -12.287 1.00 92.19 93 LEU A N 1
ATOM 737 C CA . LEU A 1 93 ? 7.146 -14.147 -11.166 1.00 92.19 93 LEU A CA 1
ATOM 738 C C . LEU A 1 93 ? 8.640 -14.421 -10.957 1.00 92.19 93 LEU A C 1
ATOM 740 O O . LEU A 1 93 ? 9.429 -14.402 -11.896 1.00 92.19 93 LEU A O 1
ATOM 744 N N . ARG A 1 94 ? 9.025 -14.762 -9.722 1.00 90.44 94 ARG A N 1
ATOM 745 C CA . ARG A 1 94 ? 10.421 -15.061 -9.338 1.00 90.44 94 ARG A CA 1
ATOM 746 C C . ARG A 1 94 ? 11.075 -16.139 -10.217 1.00 90.44 94 ARG A C 1
ATOM 748 O O . ARG A 1 94 ? 12.281 -16.118 -10.420 1.00 90.44 94 ARG A O 1
ATOM 755 N N . THR A 1 95 ? 10.285 -17.085 -10.716 1.00 92.81 95 THR A N 1
ATOM 756 C CA . THR A 1 95 ? 10.728 -18.180 -11.591 1.00 92.81 95 THR A CA 1
ATOM 757 C C . THR A 1 95 ? 11.031 -17.737 -13.023 1.00 92.81 95 THR A C 1
ATOM 759 O O . THR A 1 95 ? 11.688 -18.473 -13.746 1.00 92.81 95 THR A O 1
ATOM 762 N N . GLN A 1 96 ? 10.571 -16.550 -13.422 1.00 89.88 96 GLN A N 1
ATOM 763 C CA . GLN A 1 96 ? 10.693 -15.974 -14.766 1.00 89.88 96 GLN A CA 1
ATOM 764 C C . GLN A 1 96 ? 11.658 -14.778 -14.778 1.00 89.88 96 GLN A C 1
ATOM 766 O O . GLN A 1 96 ? 11.550 -13.871 -15.599 1.00 89.88 96 GLN A O 1
ATOM 771 N N . TRP A 1 97 ? 12.589 -14.726 -13.822 1.00 91.81 97 TRP A N 1
ATOM 772 C CA . TRP A 1 97 ? 13.643 -13.708 -13.769 1.00 91.81 97 TRP A CA 1
ATOM 773 C C . TRP A 1 97 ? 14.833 -14.100 -14.649 1.00 91.81 97 TRP A C 1
ATOM 775 O O . TRP A 1 97 ? 15.985 -14.088 -14.219 1.00 91.81 97 TRP A O 1
ATOM 785 N N . ASP A 1 98 ? 14.547 -14.486 -15.885 1.00 94.25 98 ASP A N 1
ATOM 786 C CA . ASP A 1 98 ? 15.543 -14.692 -16.923 1.00 94.25 98 ASP A CA 1
ATOM 787 C C . ASP A 1 98 ? 15.656 -13.443 -17.806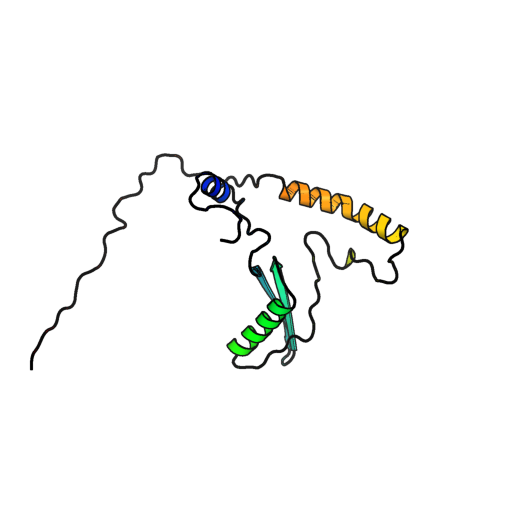 1.00 94.25 98 ASP A C 1
ATOM 789 O O . ASP A 1 98 ? 14.727 -12.639 -17.928 1.00 94.25 98 ASP A O 1
ATOM 793 N N . LEU A 1 99 ? 16.826 -13.265 -18.422 1.00 94.12 99 LEU A N 1
ATOM 794 C CA . LEU A 1 99 ? 17.116 -12.090 -19.244 1.00 94.12 99 LEU A CA 1
ATOM 795 C C . LEU A 1 99 ? 16.081 -11.904 -20.360 1.00 94.12 99 LEU A C 1
ATOM 797 O O . LEU A 1 99 ? 15.708 -10.771 -20.661 1.00 94.12 99 LEU A O 1
ATOM 801 N N . HIS A 1 100 ? 15.616 -12.999 -20.960 1.00 94.56 100 HIS A N 1
ATOM 802 C CA . HIS A 1 100 ? 14.712 -12.938 -22.097 1.00 94.56 100 HIS A CA 1
ATOM 803 C C . HIS A 1 100 ? 13.304 -12.511 -21.671 1.00 94.56 100 HIS A C 1
ATOM 805 O O . HIS A 1 100 ? 12.746 -11.588 -22.262 1.00 94.56 100 HIS A O 1
ATOM 811 N N . SER A 1 101 ? 12.768 -13.084 -20.591 1.00 93.56 101 SER A N 1
ATOM 812 C CA . SER A 1 101 ? 11.497 -12.653 -19.994 1.00 93.56 101 SER A CA 1
ATOM 813 C C . SER A 1 101 ? 11.519 -11.184 -19.580 1.00 93.56 101 SER A C 1
ATOM 815 O O . SER A 1 101 ? 10.565 -10.457 -19.853 1.00 93.56 101 SER A O 1
ATOM 817 N N . ILE A 1 102 ? 12.622 -10.711 -18.989 1.00 94.19 102 ILE A N 1
ATOM 818 C CA . ILE A 1 102 ? 12.780 -9.298 -18.620 1.00 94.19 102 ILE A CA 1
ATOM 819 C C . ILE A 1 102 ? 12.800 -8.404 -19.867 1.00 94.19 102 ILE A C 1
ATOM 821 O O . ILE A 1 102 ? 12.095 -7.397 -19.905 1.00 94.19 102 ILE A O 1
ATOM 825 N N . GLN A 1 103 ? 13.563 -8.766 -20.903 1.00 95.25 103 GLN A N 1
ATOM 826 C CA . GLN A 1 103 ? 13.600 -8.011 -22.161 1.00 95.25 103 GLN A CA 1
ATOM 827 C C . GLN A 1 103 ? 12.221 -7.936 -22.821 1.00 95.25 103 GLN A C 1
ATOM 829 O O . GLN A 1 103 ? 11.793 -6.852 -23.218 1.00 95.25 103 GLN A O 1
ATOM 834 N N . ASN A 1 104 ? 11.509 -9.061 -22.880 1.00 93.56 104 ASN A N 1
ATOM 835 C CA . ASN A 1 104 ? 10.169 -9.134 -23.453 1.00 93.56 104 ASN A CA 1
ATOM 836 C C . ASN A 1 104 ? 9.177 -8.275 -22.654 1.00 93.56 104 ASN A C 1
ATOM 838 O O . ASN A 1 104 ? 8.406 -7.522 -23.248 1.00 93.56 104 ASN A O 1
ATOM 842 N N . ALA A 1 105 ? 9.235 -8.313 -21.319 1.00 92.94 105 ALA A N 1
ATOM 843 C CA . ALA A 1 105 ? 8.394 -7.479 -20.461 1.00 92.94 105 ALA A CA 1
ATOM 844 C C . ALA A 1 105 ? 8.669 -5.978 -20.657 1.00 92.94 105 ALA A C 1
ATOM 846 O O . ALA A 1 105 ? 7.732 -5.186 -20.762 1.00 92.94 105 ALA A O 1
ATOM 847 N N . ILE A 1 106 ? 9.942 -5.578 -20.775 1.00 93.38 106 ILE A N 1
ATOM 848 C CA . ILE A 1 106 ? 10.320 -4.184 -21.055 1.00 93.38 106 ILE A CA 1
ATOM 849 C C . ILE A 1 106 ? 9.770 -3.739 -22.413 1.00 93.38 106 ILE A C 1
ATOM 851 O O . ILE A 1 106 ? 9.168 -2.670 -22.507 1.00 93.38 106 ILE A O 1
ATOM 855 N N . GLN A 1 107 ? 9.943 -4.553 -23.457 1.00 94.19 107 GLN A N 1
ATOM 856 C CA . GLN A 1 107 ? 9.448 -4.238 -24.800 1.00 94.19 107 GLN A CA 1
ATOM 857 C C . GLN A 1 107 ? 7.920 -4.127 -24.837 1.00 94.19 107 GLN A C 1
ATOM 859 O O . GLN A 1 107 ? 7.389 -3.197 -25.441 1.00 94.19 107 GLN A O 1
ATOM 864 N N . ALA A 1 108 ? 7.214 -5.026 -24.148 1.00 91.94 108 ALA A N 1
ATOM 865 C CA . ALA A 1 108 ? 5.759 -4.997 -24.053 1.00 91.94 108 ALA A CA 1
ATOM 866 C C . ALA A 1 108 ? 5.242 -3.760 -23.296 1.00 91.94 108 ALA A C 1
ATOM 868 O O . ALA A 1 108 ? 4.221 -3.179 -23.670 1.00 91.94 108 ALA A O 1
ATOM 869 N N . ALA A 1 109 ? 5.948 -3.327 -22.248 1.00 91.88 109 ALA A N 1
ATOM 870 C CA . ALA A 1 109 ? 5.559 -2.168 -21.451 1.00 91.88 109 ALA A CA 1
ATOM 871 C C . ALA A 1 109 ? 5.944 -0.818 -22.080 1.00 91.88 109 ALA A C 1
ATOM 873 O O . ALA A 1 109 ? 5.273 0.185 -21.821 1.00 91.88 109 ALA A O 1
ATOM 874 N N . ALA A 1 110 ? 6.988 -0.776 -22.913 1.00 91.25 110 ALA A N 1
ATOM 875 C CA . ALA A 1 110 ? 7.527 0.442 -23.520 1.00 91.25 110 ALA A CA 1
ATOM 876 C C . ALA A 1 110 ? 6.472 1.401 -24.119 1.00 91.25 110 ALA A C 1
ATOM 878 O O . ALA A 1 110 ? 6.501 2.580 -23.759 1.00 91.25 110 ALA A O 1
ATOM 879 N N . PRO A 1 111 ? 5.508 0.965 -24.961 1.00 91.19 111 PRO A N 1
ATOM 880 C CA . PRO A 1 111 ? 4.517 1.883 -25.531 1.00 91.19 111 PRO A CA 1
ATOM 881 C C . PRO A 1 111 ? 3.582 2.492 -24.475 1.00 91.19 111 PRO A C 1
ATOM 883 O O . PRO A 1 111 ? 3.222 3.664 -24.569 1.00 91.19 111 PRO A O 1
ATOM 886 N N . ARG A 1 112 ? 3.211 1.730 -23.437 1.00 90.50 112 ARG A N 1
ATOM 887 C CA . ARG A 1 112 ? 2.351 2.217 -22.341 1.00 90.50 112 ARG A CA 1
ATOM 888 C C . ARG A 1 112 ? 3.080 3.233 -21.473 1.00 90.50 112 ARG A C 1
ATOM 890 O O . ARG A 1 112 ? 2.493 4.239 -21.085 1.00 90.50 112 ARG A O 1
ATOM 897 N N . VAL A 1 113 ? 4.357 2.976 -21.195 1.00 90.69 113 VAL A N 1
ATOM 898 C CA . VAL A 1 113 ? 5.212 3.907 -20.454 1.00 90.69 113 VAL A CA 1
ATOM 899 C C . VAL A 1 113 ? 5.398 5.196 -21.249 1.00 90.69 113 VAL A C 1
ATOM 901 O O . VAL A 1 113 ? 5.232 6.269 -20.680 1.00 90.69 113 VAL A O 1
ATOM 904 N N . ALA 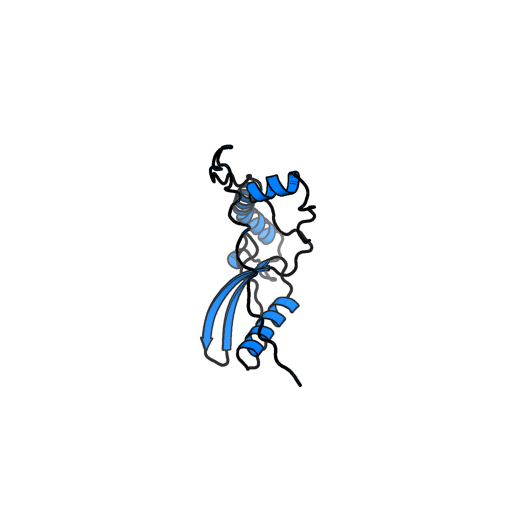A 1 114 ? 5.670 5.108 -22.555 1.00 89.50 114 ALA A N 1
ATOM 905 C CA . ALA A 1 114 ? 5.789 6.280 -23.421 1.00 89.50 114 ALA A CA 1
ATOM 906 C C . ALA A 1 114 ? 4.508 7.132 -23.406 1.00 89.50 114 ALA A C 1
ATOM 908 O O . ALA A 1 114 ? 4.583 8.332 -23.157 1.00 89.50 114 ALA A O 1
ATOM 909 N N . ALA A 1 115 ? 3.333 6.510 -23.554 1.00 88.38 115 ALA A N 1
ATOM 910 C CA . ALA A 1 115 ? 2.054 7.218 -23.510 1.00 88.38 115 ALA A CA 1
ATOM 911 C C . ALA A 1 115 ? 1.779 7.887 -22.146 1.00 88.38 115 ALA A C 1
ATOM 913 O O . ALA A 1 115 ? 1.311 9.025 -22.087 1.00 88.38 115 ALA A O 1
ATOM 914 N N . GLU A 1 116 ? 2.078 7.210 -21.030 1.00 86.12 116 GLU A N 1
ATOM 915 C CA . GLU A 1 116 ? 1.886 7.797 -19.696 1.00 86.12 116 GLU A CA 1
ATOM 916 C C . GLU A 1 116 ? 2.900 8.919 -19.414 1.00 86.12 116 GLU A C 1
ATOM 918 O O . GLU A 1 116 ? 2.553 9.911 -18.768 1.00 86.12 116 GLU A O 1
ATOM 923 N N . LEU A 1 117 ? 4.130 8.809 -19.929 1.00 85.12 117 LEU A N 1
ATOM 924 C CA . LEU A 1 117 ? 5.131 9.876 -19.870 1.00 85.12 117 LEU A CA 1
ATOM 925 C C . LEU A 1 117 ? 4.686 11.095 -20.678 1.00 85.12 117 LEU A C 1
ATOM 927 O O . LEU A 1 117 ? 4.714 12.199 -20.144 1.00 85.12 117 LEU A O 1
ATOM 931 N N . GLU A 1 118 ? 4.212 10.918 -21.912 1.00 86.69 118 GLU A N 1
ATOM 932 C CA . GLU A 1 118 ? 3.671 12.012 -22.732 1.00 86.69 118 GLU A CA 1
ATOM 933 C C . GLU A 1 118 ? 2.511 12.721 -22.029 1.00 86.69 118 GLU A C 1
ATOM 935 O O . GLU A 1 118 ? 2.473 13.949 -21.965 1.00 86.69 118 GLU A O 1
ATOM 940 N N . LYS A 1 119 ? 1.597 11.964 -21.418 1.00 81.88 119 LYS A N 1
ATOM 941 C CA . LYS A 1 119 ? 0.482 12.504 -20.628 1.00 81.88 119 LYS A CA 1
ATOM 942 C C . LYS A 1 119 ? 0.932 13.230 -19.355 1.00 81.88 119 LYS A C 1
ATOM 944 O O . LYS A 1 119 ? 0.272 14.166 -18.911 1.00 81.88 119 LYS A O 1
ATOM 949 N N . SER A 1 120 ? 2.020 12.776 -18.739 1.00 72.88 120 SER A N 1
ATOM 950 C CA . SER A 1 120 ? 2.562 13.375 -17.514 1.00 72.88 120 SER A CA 1
ATOM 951 C C . SER A 1 120 ? 3.401 14.623 -17.797 1.00 72.88 120 SER A C 1
ATOM 953 O O . SER A 1 120 ? 3.446 15.526 -16.965 1.00 72.88 120 SER A O 1
ATOM 955 N N . LEU A 1 121 ? 4.064 14.665 -18.957 1.00 69.44 121 LEU A N 1
ATOM 956 C CA . LEU A 1 121 ? 4.931 15.755 -19.409 1.00 69.44 121 LEU A CA 1
ATOM 957 C C . LEU A 1 121 ? 4.177 16.822 -20.205 1.00 69.44 121 LEU A C 1
ATOM 959 O O . LEU A 1 121 ? 4.626 17.967 -20.259 1.00 69.44 121 LEU A O 1
ATOM 963 N N . SER A 1 122 ? 3.038 16.479 -20.813 1.00 63.94 122 SER A N 1
ATOM 964 C CA . SER A 1 122 ? 2.157 17.490 -21.390 1.00 63.94 122 SER A CA 1
ATOM 965 C C . SER A 1 122 ? 1.660 18.396 -20.259 1.00 63.94 122 SER A C 1
ATOM 967 O O . SER A 1 122 ? 1.110 17.904 -19.268 1.00 63.94 122 SER A O 1
ATOM 969 N N . PRO A 1 123 ? 1.836 19.728 -20.370 1.00 55.31 123 PRO A N 1
ATOM 970 C CA . PRO A 1 123 ? 1.129 20.651 -19.503 1.00 55.31 123 PRO A CA 1
ATOM 971 C C . PRO A 1 123 ? -0.343 20.283 -19.626 1.00 55.31 123 PRO A C 1
ATOM 973 O O . PRO A 1 123 ? -0.864 20.246 -20.741 1.00 55.31 123 PRO A O 1
ATOM 976 N N . GLN A 1 124 ? -1.002 19.956 -18.514 1.00 51.50 124 GLN A N 1
ATOM 977 C CA . GLN A 1 124 ? -2.454 19.854 -18.497 1.00 51.50 124 GLN A CA 1
ATOM 978 C C . GLN A 1 124 ? -2.961 21.222 -18.958 1.00 51.50 124 GLN A C 1
ATOM 980 O O . GLN A 1 124 ? -3.010 22.171 -18.180 1.00 51.50 124 GLN A O 1
ATOM 985 N N . LEU A 1 125 ? -3.264 21.349 -20.251 1.00 42.69 125 LEU A N 1
ATOM 986 C CA . LEU A 1 125 ? -3.907 22.509 -20.842 1.00 42.69 125 LEU A CA 1
ATOM 987 C C . LEU A 1 125 ? -5.369 22.438 -20.397 1.00 42.69 125 LEU A C 1
ATOM 989 O O . LEU A 1 125 ? -6.279 22.184 -21.177 1.00 42.69 125 LEU A O 1
ATOM 993 N N . GLY A 1 126 ? -5.583 22.559 -19.088 1.00 39.53 126 GLY A N 1
ATOM 994 C CA . GLY A 1 126 ? -6.887 22.769 -18.512 1.00 39.53 126 GLY A CA 1
ATOM 995 C C . GLY A 1 126 ? -7.337 24.139 -18.975 1.00 39.53 126 GLY A C 1
ATOM 996 O O . GLY A 1 126 ? -7.061 25.141 -18.323 1.00 39.53 126 GLY A O 1
ATOM 997 N N . THR A 1 127 ? -8.022 24.190 -20.112 1.00 39.78 127 THR A N 1
ATOM 998 C CA . THR A 1 127 ? -8.923 25.279 -20.476 1.00 39.78 127 THR A CA 1
ATOM 999 C C . THR A 1 127 ? -10.050 25.338 -19.443 1.00 39.78 127 THR A C 1
ATOM 1001 O O . THR A 1 127 ? -11.182 24.956 -19.711 1.00 39.78 127 THR A O 1
ATOM 1004 N N . GLN A 1 128 ? -9.749 25.806 -18.233 1.00 43.53 128 GLN A N 1
ATOM 1005 C CA . GLN A 1 128 ? -10.702 26.614 -17.495 1.00 43.53 128 GLN A CA 1
ATOM 1006 C C . GLN A 1 128 ? -10.405 28.051 -17.886 1.00 43.53 128 GLN A C 1
ATOM 1008 O O . GLN A 1 128 ? -9.417 28.650 -17.467 1.00 43.53 128 GLN A O 1
ATOM 1013 N N . GLN A 1 129 ? -11.241 28.560 -18.784 1.00 40.12 129 GLN A N 1
ATOM 1014 C CA . GLN A 1 129 ? -11.240 29.950 -19.191 1.00 40.12 129 GLN A CA 1
ATOM 1015 C C . GLN A 1 129 ? -11.363 30.815 -17.933 1.00 40.12 129 GLN A C 1
ATOM 1017 O O . GLN A 1 129 ? -12.397 30.811 -17.265 1.00 40.12 129 GLN A O 1
ATOM 1022 N N . LEU A 1 130 ? -10.280 31.507 -17.582 1.00 40.09 130 LEU A N 1
ATOM 1023 C CA . LEU A 1 130 ? -10.282 32.525 -16.538 1.00 40.09 130 LEU A CA 1
ATOM 1024 C C . LEU A 1 130 ? -11.393 33.542 -16.858 1.00 40.09 130 LEU A C 1
ATOM 1026 O O . LEU A 1 130 ? -11.498 33.965 -18.016 1.00 40.09 130 LEU A O 1
ATOM 1030 N N . PRO A 1 131 ? -12.209 33.984 -15.883 1.00 38.88 131 PRO A N 1
ATOM 1031 C CA . PRO A 1 131 ? -12.994 35.194 -16.068 1.00 38.88 131 PRO A CA 1
ATOM 1032 C C . PRO A 1 131 ? -12.001 36.324 -16.362 1.00 38.88 131 PRO A C 1
ATOM 1034 O O . PRO A 1 131 ? -11.036 36.505 -15.619 1.00 38.88 131 PRO A O 1
ATOM 1037 N N . GLY A 1 132 ? -12.188 37.028 -17.481 1.00 40.31 132 GLY A N 1
ATOM 1038 C CA . GLY A 1 132 ? -11.256 38.060 -17.939 1.00 40.31 132 GLY A CA 1
ATOM 1039 C C . GLY A 1 132 ? -10.993 39.153 -16.888 1.00 40.31 132 GLY A C 1
ATOM 1040 O O . GLY A 1 132 ? -11.796 39.338 -15.966 1.00 40.31 132 GLY A O 1
ATOM 1041 N N . PRO A 1 133 ? -9.879 39.897 -17.016 1.00 42.88 133 PRO A N 1
ATOM 1042 C CA . PRO A 1 133 ? -9.466 40.904 -16.045 1.00 42.88 133 PRO A CA 1
ATOM 1043 C C . PRO A 1 133 ? -10.431 42.093 -16.107 1.00 42.88 133 PRO A C 1
ATOM 1045 O O . PRO A 1 133 ? -10.272 43.010 -16.905 1.00 42.88 133 PRO A O 1
ATOM 1048 N N . GLY A 1 134 ? -11.486 42.038 -15.298 1.00 50.72 134 GLY A N 1
ATOM 1049 C CA . GLY A 1 134 ? -12.519 43.072 -15.294 1.00 50.72 134 GLY A CA 1
ATOM 1050 C C . GLY A 1 134 ? -13.685 42.867 -14.332 1.00 50.72 134 GLY A C 1
ATOM 1051 O O . GLY A 1 134 ? -14.612 43.670 -14.361 1.00 50.72 134 GLY A O 1
ATOM 1052 N N . GLN A 1 135 ? -13.680 41.847 -13.465 1.00 41.16 135 GLN A N 1
ATOM 1053 C CA . GLN A 1 135 ? -14.719 41.715 -12.440 1.00 41.16 135 GLN A CA 1
ATOM 1054 C C . GLN A 1 135 ? -14.197 42.160 -11.075 1.00 41.16 135 GLN A C 1
ATOM 1056 O O . GLN A 1 135 ? -13.464 41.465 -10.379 1.00 41.16 135 GLN A O 1
ATOM 1061 N N . HIS A 1 136 ? -14.576 43.389 -10.739 1.00 40.19 136 HIS A N 1
ATOM 1062 C CA . HIS A 1 136 ? -14.357 44.050 -9.465 1.00 40.19 136 HIS A CA 1
ATOM 1063 C C . HIS A 1 136 ? -15.013 43.225 -8.343 1.00 40.19 136 HIS A C 1
ATOM 1065 O O . HIS A 1 136 ? -16.236 43.092 -8.302 1.00 40.19 136 HIS A O 1
ATOM 1071 N N . TRP A 1 137 ? -14.221 42.664 -7.426 1.00 40.66 137 TRP A N 1
ATOM 1072 C CA . TRP A 1 137 ? -14.759 42.003 -6.234 1.00 40.66 137 TRP A CA 1
ATOM 1073 C C . TRP A 1 137 ? -15.491 43.048 -5.373 1.00 40.66 137 TRP A C 1
ATOM 1075 O O . TRP A 1 137 ? -14.887 44.071 -5.022 1.00 40.66 137 TRP A O 1
ATOM 1085 N N . PRO A 1 138 ? -16.777 42.872 -5.021 1.00 33.44 138 PRO A N 1
ATOM 1086 C CA . PRO A 1 138 ? -17.447 43.825 -4.156 1.00 33.44 138 PRO A CA 1
ATOM 1087 C C . PRO A 1 138 ? -16.849 43.732 -2.747 1.00 33.44 138 PRO A C 1
ATOM 1089 O O . PRO A 1 138 ? -16.809 42.679 -2.112 1.00 33.44 138 PRO A O 1
ATOM 1092 N N . ARG A 1 139 ? -16.382 44.875 -2.239 1.00 34.62 139 ARG A N 1
ATOM 1093 C CA . ARG A 1 139 ? -15.727 45.059 -0.930 1.00 34.62 139 ARG A CA 1
ATOM 1094 C C . ARG A 1 139 ? -16.692 44.908 0.266 1.00 34.62 139 ARG A C 1
ATOM 1096 O O . ARG A 1 139 ? -16.427 45.422 1.347 1.00 34.62 139 ARG A O 1
ATOM 1103 N N . SER A 1 140 ? -17.816 44.216 0.088 1.00 44.03 140 SER A N 1
ATOM 1104 C CA . SER A 1 140 ? -18.887 44.067 1.081 1.00 44.03 140 SER A CA 1
ATOM 1105 C C . SER A 1 140 ? -18.927 42.703 1.784 1.00 44.03 140 SER A C 1
ATOM 1107 O O . SER A 1 140 ? -19.741 42.531 2.683 1.00 44.03 140 SER A O 1
ATOM 1109 N N . ALA A 1 141 ? -18.020 41.765 1.490 1.00 42.75 141 ALA A N 1
ATOM 1110 C CA . ALA A 1 141 ? -17.971 40.470 2.192 1.00 42.75 141 ALA A CA 1
ATOM 1111 C C . ALA A 1 141 ? -17.164 40.469 3.513 1.00 42.75 141 ALA A C 1
ATOM 1113 O O . ALA A 1 141 ? -16.972 39.422 4.121 1.00 42.75 141 ALA A O 1
ATOM 1114 N N . LEU A 1 142 ? -16.717 41.634 3.994 1.00 39.44 142 LEU A N 1
ATOM 1115 C CA . LEU A 1 142 ? -16.107 41.806 5.320 1.00 39.44 142 LEU A CA 1
ATOM 1116 C C . LEU A 1 142 ? -16.921 42.811 6.143 1.00 39.44 142 LEU A C 1
ATOM 1118 O O . LEU A 1 142 ? -16.418 43.848 6.568 1.00 39.44 142 LEU A O 1
ATOM 1122 N N . LYS A 1 143 ? -18.213 42.532 6.341 1.00 39.25 143 LYS A N 1
ATOM 1123 C CA . LYS A 1 143 ? -18.979 43.128 7.443 1.00 39.25 143 LYS A CA 1
ATOM 1124 C C . LYS A 1 143 ? -20.188 42.268 7.817 1.00 39.25 143 LYS A C 1
ATOM 1126 O O . LYS A 1 143 ? -21.189 42.239 7.113 1.00 39.25 143 LYS A O 1
ATOM 1131 N N . GLY A 1 144 ? -20.073 41.619 8.972 1.00 31.81 144 GLY A N 1
ATOM 1132 C CA . GLY A 1 144 ? -21.135 40.911 9.689 1.00 31.81 144 GLY A CA 1
ATOM 1133 C C . GLY A 1 144 ? -20.524 39.731 10.450 1.00 31.81 144 GLY A C 1
ATOM 1134 O O . GLY A 1 144 ? -19.890 38.897 9.829 1.00 31.81 144 GLY A O 1
ATOM 1135 N N . GLN A 1 145 ? -20.591 39.591 11.771 1.00 38.34 145 GLN A N 1
ATOM 1136 C CA . GLN A 1 145 ? -21.342 40.281 12.814 1.00 38.34 145 GLN A CA 1
ATOM 1137 C C . GLN A 1 145 ? -20.534 40.168 14.117 1.00 38.34 145 GLN A C 1
ATOM 1139 O O . GLN A 1 145 ? -20.143 39.076 14.513 1.00 38.34 145 GLN A O 1
ATOM 1144 N N . ALA A 1 146 ? -20.311 41.292 14.793 1.00 37.25 146 ALA A N 1
ATOM 1145 C CA . ALA A 1 146 ? -19.952 41.328 16.207 1.00 37.25 146 ALA A CA 1
ATOM 1146 C C . ALA A 1 146 ? -20.807 42.416 16.867 1.00 37.25 146 ALA A C 1
ATOM 1148 O O . ALA A 1 146 ? -20.420 43.579 16.923 1.00 37.25 146 ALA A O 1
ATOM 1149 N N . ALA A 1 147 ? -22.024 42.033 17.251 1.00 33.38 147 ALA A N 1
ATOM 1150 C CA . ALA A 1 147 ? -22.928 42.708 18.184 1.00 33.38 147 ALA A CA 1
ATOM 1151 C C . ALA A 1 147 ? -24.107 41.739 18.405 1.00 33.38 147 ALA A C 1
ATOM 1153 O O . ALA A 1 147 ? -24.655 41.243 17.430 1.00 33.38 147 ALA A O 1
ATOM 1154 N N . GLY A 1 148 ? -24.545 41.381 19.606 1.00 30.55 148 GLY A N 1
ATOM 1155 C CA . GLY A 1 148 ? -24.174 41.799 20.949 1.00 30.55 148 GLY A CA 1
ATOM 1156 C C . GLY A 1 148 ? -24.948 40.947 21.964 1.00 30.55 148 GLY A C 1
ATOM 1157 O O . GLY A 1 148 ? -25.792 40.136 21.590 1.00 30.55 148 GLY A O 1
ATOM 1158 N N . GLY A 1 149 ? -24.658 41.137 23.249 1.00 30.05 149 GLY A N 1
ATOM 1159 C CA . GLY A 1 149 ? -25.392 40.481 24.329 1.00 30.05 149 GLY A CA 1
ATOM 1160 C C . GLY A 1 149 ? -24.752 40.724 25.688 1.00 30.05 149 GLY A C 1
ATOM 1161 O O . GLY A 1 149 ? -24.219 39.804 26.293 1.00 30.05 149 GLY A O 1
ATOM 1162 N N . ALA A 1 150 ? -24.770 41.977 26.143 1.00 36.16 150 ALA A N 1
ATOM 1163 C CA . ALA A 1 150 ? -24.518 42.319 27.535 1.00 36.16 150 ALA A CA 1
ATOM 1164 C C . ALA A 1 150 ? -25.793 42.068 28.358 1.00 36.16 150 ALA A C 1
ATOM 1166 O O . ALA A 1 150 ? -26.846 42.602 28.016 1.00 36.16 150 ALA A O 1
ATOM 1167 N N . VAL A 1 151 ? -25.683 41.326 29.461 1.00 37.78 151 VAL A N 1
ATOM 1168 C CA . VAL A 1 151 ? -26.583 41.426 30.621 1.00 37.78 151 VAL A CA 1
ATOM 1169 C C . VAL A 1 151 ? -25.704 41.412 31.870 1.00 37.78 151 VAL A C 1
ATOM 1171 O O . VAL A 1 151 ? -24.932 40.481 32.084 1.00 37.78 151 VAL A O 1
ATOM 1174 N N . GLY A 1 152 ? -25.784 42.492 32.648 1.00 35.06 152 GLY A N 1
ATOM 1175 C CA . GLY A 1 152 ? -25.157 42.628 33.960 1.00 35.06 152 GLY A CA 1
ATOM 1176 C C . GLY A 1 152 ? -26.089 42.242 35.113 1.00 35.06 152 GLY A C 1
ATOM 1177 O O . GLY A 1 152 ? -27.264 41.952 34.903 1.00 35.06 152 GLY A O 1
ATOM 1178 N N . GLY A 1 153 ? -25.548 42.311 36.334 1.00 31.91 153 GLY A N 1
ATOM 1179 C CA . GLY A 1 153 ? -26.274 42.224 37.612 1.00 31.91 153 GLY A CA 1
ATOM 1180 C C . GLY A 1 153 ? -25.566 41.284 38.597 1.00 31.91 153 GLY A C 1
ATOM 1181 O O . GLY A 1 153 ? -25.710 40.077 38.494 1.00 31.91 153 GLY A O 1
ATOM 1182 N N . SER A 1 154 ? -24.626 41.767 39.415 1.00 39.56 154 SER A N 1
ATOM 1183 C CA . SER A 1 154 ? -24.853 42.319 40.769 1.00 39.56 154 SER A CA 1
ATOM 1184 C C . SER A 1 154 ? -25.174 41.271 41.845 1.00 39.56 154 SER A C 1
ATOM 1186 O O . SER A 1 154 ? -26.342 41.008 42.104 1.00 39.56 154 SER A O 1
ATOM 1188 N N . ARG A 1 155 ? -24.147 40.782 42.548 1.00 36.66 155 ARG A N 1
ATOM 1189 C CA . ARG A 1 155 ? -23.851 40.985 43.986 1.00 36.66 155 ARG A CA 1
ATOM 1190 C C . ARG A 1 155 ? -22.882 39.921 44.485 1.00 36.66 155 ARG A C 1
ATOM 1192 O O . ARG A 1 155 ? -22.999 38.767 44.030 1.00 36.66 155 ARG A O 1
#